Protein AF-A0A3P6SI09-F1 (afdb_monomer_lite)

Structure (mmCIF, N/CA/C/O backbone):
data_AF-A0A3P6SI09-F1
#
_entry.id   AF-A0A3P6SI09-F1
#
loop_
_atom_site.group_PDB
_atom_site.id
_atom_site.type_symbol
_atom_site.label_atom_id
_atom_site.label_alt_id
_atom_site.label_comp_id
_atom_site.label_asym_id
_atom_site.label_entity_id
_atom_site.label_seq_id
_atom_site.pdbx_PDB_ins_code
_atom_site.Cartn_x
_atom_site.Cartn_y
_atom_site.Cartn_z
_atom_site.occupancy
_atom_site.B_iso_or_equiv
_atom_site.auth_seq_id
_atom_site.auth_comp_id
_atom_site.auth_asym_id
_atom_site.auth_atom_id
_atom_site.pdbx_PDB_model_num
ATOM 1 N N . MET A 1 1 ? 68.351 14.371 -88.306 1.00 47.22 1 MET A N 1
ATOM 2 C CA . MET A 1 1 ? 67.498 13.177 -88.470 1.00 47.22 1 MET A CA 1
ATOM 3 C C . MET A 1 1 ? 66.199 13.473 -87.751 1.00 47.22 1 MET A C 1
ATOM 5 O O . MET A 1 1 ? 66.235 13.665 -86.544 1.00 47.22 1 MET A O 1
ATOM 9 N N . GLY A 1 2 ? 65.112 13.660 -88.500 1.00 59.75 2 GLY A N 1
ATOM 10 C CA . GLY A 1 2 ? 63.784 13.822 -87.912 1.00 59.75 2 GLY A CA 1
ATOM 11 C C . GLY A 1 2 ? 63.352 12.505 -87.280 1.00 59.75 2 GLY A C 1
ATOM 12 O O . GLY A 1 2 ? 63.661 11.442 -87.818 1.00 59.75 2 GLY A O 1
ATOM 13 N N . ILE A 1 3 ? 62.706 12.587 -86.122 1.00 64.12 3 ILE A N 1
ATOM 14 C CA . ILE A 1 3 ? 62.075 11.443 -85.458 1.00 64.12 3 ILE A CA 1
ATOM 15 C C . ILE A 1 3 ? 61.154 10.755 -86.477 1.00 64.12 3 ILE A C 1
ATOM 17 O O . ILE A 1 3 ? 60.465 11.438 -87.235 1.00 64.12 3 ILE A O 1
ATOM 21 N N . SER A 1 4 ? 61.178 9.421 -86.540 1.00 77.88 4 SER A N 1
ATOM 22 C CA . SER A 1 4 ? 60.328 8.689 -87.479 1.00 77.88 4 SER A CA 1
ATOM 23 C C . SER A 1 4 ? 58.862 8.774 -87.033 1.00 77.88 4 SER A C 1
ATOM 25 O O . SER A 1 4 ? 58.573 8.662 -85.841 1.00 77.88 4 SER A O 1
ATOM 27 N N . ASP A 1 5 ? 57.919 8.930 -87.967 1.00 75.38 5 ASP A N 1
ATOM 28 C CA . ASP A 1 5 ? 56.470 8.974 -87.670 1.00 75.38 5 ASP A CA 1
ATOM 29 C C . ASP A 1 5 ? 55.988 7.773 -86.832 1.00 75.38 5 ASP A C 1
ATOM 31 O O . ASP A 1 5 ? 55.031 7.865 -86.061 1.00 75.38 5 ASP A O 1
ATOM 35 N N . ASN A 1 6 ? 56.677 6.635 -86.940 1.00 79.69 6 ASN A N 1
ATOM 36 C CA . ASN A 1 6 ? 56.371 5.422 -86.188 1.00 79.69 6 ASN A CA 1
ATOM 37 C C . ASN A 1 6 ? 56.699 5.566 -84.687 1.00 79.69 6 ASN A C 1
ATOM 39 O O . ASN A 1 6 ? 55.967 5.059 -83.835 1.00 79.69 6 ASN A O 1
ATOM 43 N N . ASP A 1 7 ? 57.759 6.303 -84.346 1.00 79.25 7 ASP A N 1
ATOM 44 C CA . ASP A 1 7 ? 58.135 6.580 -82.956 1.00 79.25 7 ASP A CA 1
ATOM 45 C C . ASP A 1 7 ? 57.185 7.601 -82.315 1.00 79.25 7 ASP A C 1
ATOM 47 O O . ASP A 1 7 ? 56.787 7.429 -81.160 1.00 79.25 7 ASP A O 1
ATOM 51 N N . VAL A 1 8 ? 56.717 8.588 -83.092 1.00 82.12 8 VAL A N 1
ATOM 52 C CA . VAL A 1 8 ? 55.676 9.540 -82.662 1.00 82.12 8 VAL A CA 1
ATOM 53 C C . VAL A 1 8 ? 54.363 8.806 -82.352 1.00 82.12 8 VAL A C 1
ATOM 55 O O . VAL A 1 8 ? 53.762 9.018 -81.299 1.00 82.12 8 VAL A O 1
ATOM 58 N N . GLN A 1 9 ? 53.940 7.863 -83.202 1.00 83.50 9 GLN A N 1
ATOM 59 C CA . GLN A 1 9 ? 52.743 7.048 -82.947 1.00 83.50 9 GLN A CA 1
ATOM 60 C C . GLN A 1 9 ? 52.877 6.116 -81.732 1.00 83.50 9 GLN A C 1
ATOM 62 O O . GLN A 1 9 ? 51.882 5.807 -81.070 1.00 83.50 9 GLN A O 1
ATOM 67 N N . LYS A 1 10 ? 54.080 5.614 -81.430 1.00 86.31 10 LYS A N 1
ATOM 68 C CA . LYS A 1 10 ? 54.320 4.825 -80.209 1.00 86.31 10 LYS A CA 1
ATOM 69 C C . LYS A 1 10 ? 54.223 5.690 -78.954 1.00 86.31 10 LYS A C 1
ATOM 71 O O . LYS A 1 10 ? 53.579 5.265 -77.999 1.00 86.31 10 LYS A O 1
ATOM 76 N N . GLN A 1 11 ? 54.786 6.899 -78.972 1.00 85.06 11 GLN A N 1
ATOM 77 C CA . GLN A 1 11 ? 54.667 7.842 -77.855 1.00 85.06 11 GLN A CA 1
ATOM 78 C C . GLN A 1 11 ? 53.217 8.276 -77.617 1.00 85.06 11 GLN A C 1
ATOM 80 O O . GLN A 1 11 ? 52.771 8.260 -76.474 1.00 85.06 11 GLN A O 1
ATOM 85 N N . LEU A 1 12 ? 52.450 8.567 -78.674 1.00 86.25 12 LEU A N 1
ATOM 86 C CA . LEU A 1 12 ? 51.027 8.906 -78.546 1.00 86.25 12 LEU A CA 1
ATOM 87 C C . LEU A 1 12 ? 50.209 7.769 -77.921 1.00 86.25 12 LEU A C 1
ATOM 89 O O . LEU A 1 12 ? 49.414 8.017 -77.021 1.00 86.25 12 LEU A O 1
ATOM 93 N N . ARG A 1 13 ? 50.441 6.515 -78.331 1.00 89.19 13 ARG A N 1
ATOM 94 C CA . ARG A 1 13 ? 49.777 5.349 -77.719 1.00 89.19 13 ARG A CA 1
ATOM 95 C C . ARG A 1 13 ? 50.156 5.160 -76.255 1.00 89.19 13 ARG A C 1
ATOM 97 O O . ARG A 1 13 ? 49.289 4.852 -75.448 1.00 89.19 13 ARG A O 1
ATOM 104 N N . HIS A 1 14 ? 51.424 5.373 -75.911 1.00 91.44 14 HIS A N 1
ATOM 105 C CA . HIS A 1 14 ? 51.874 5.330 -74.521 1.00 91.44 14 HIS A CA 1
ATOM 106 C C . HIS A 1 14 ? 51.212 6.432 -73.679 1.00 91.44 14 HIS A C 1
ATOM 108 O O . HIS A 1 14 ? 50.765 6.170 -72.568 1.00 91.44 14 HIS A O 1
ATOM 114 N N . MET A 1 15 ? 51.098 7.651 -74.216 1.00 92.00 15 MET A N 1
ATOM 115 C CA . MET A 1 15 ? 50.397 8.748 -73.542 1.00 92.00 15 MET A CA 1
ATOM 116 C C . MET A 1 15 ? 48.901 8.461 -73.376 1.00 92.00 15 MET A C 1
ATOM 118 O O . MET A 1 15 ? 48.357 8.726 -72.313 1.00 92.00 15 MET A O 1
ATOM 122 N N . MET A 1 16 ? 48.240 7.880 -74.381 1.00 91.69 16 MET A N 1
ATOM 123 C CA . MET A 1 16 ? 46.834 7.476 -74.267 1.00 91.69 16 MET A CA 1
ATOM 124 C C . MET A 1 16 ? 46.623 6.402 -73.195 1.00 91.69 16 MET A C 1
ATOM 126 O O . MET A 1 16 ? 45.712 6.537 -72.387 1.00 91.69 16 MET A O 1
ATOM 130 N N . ALA A 1 17 ? 47.482 5.379 -73.153 1.00 93.56 17 ALA A N 1
ATOM 131 C CA . ALA A 1 17 ? 47.412 4.327 -72.140 1.00 93.56 17 ALA A CA 1
ATOM 132 C C . ALA A 1 17 ? 47.645 4.873 -70.721 1.00 93.56 17 ALA A C 1
ATOM 134 O O . ALA A 1 17 ? 46.981 4.444 -69.785 1.00 93.56 17 ALA A O 1
ATOM 135 N N . PHE A 1 18 ? 48.543 5.852 -70.568 1.00 95.31 18 PHE A N 1
ATOM 136 C CA . PHE A 1 18 ? 48.755 6.534 -69.291 1.00 95.31 18 PHE A CA 1
ATOM 137 C C . PHE A 1 18 ? 47.510 7.308 -68.840 1.00 95.31 18 PHE A C 1
ATOM 139 O O . PHE A 1 18 ? 47.106 7.182 -67.692 1.00 95.31 18 PHE A O 1
ATOM 146 N N . ILE A 1 19 ? 46.867 8.054 -69.747 1.00 95.31 19 ILE A N 1
ATOM 147 C CA . ILE A 1 19 ? 45.632 8.796 -69.440 1.00 95.31 19 ILE A CA 1
ATOM 148 C C . ILE A 1 19 ? 44.498 7.837 -69.051 1.00 95.31 19 ILE A C 1
ATOM 150 O O . ILE A 1 19 ? 43.745 8.116 -68.122 1.00 95.31 19 ILE A O 1
ATOM 154 N N . GLU A 1 20 ? 44.370 6.708 -69.747 1.00 95.44 20 GLU A N 1
ATOM 155 C CA . GLU A 1 20 ? 43.363 5.690 -69.438 1.00 95.44 20 GLU A CA 1
ATOM 156 C C . GLU A 1 20 ? 43.624 5.022 -68.081 1.00 95.44 20 GLU A C 1
ATOM 158 O O . GLU A 1 20 ? 42.697 4.849 -67.292 1.00 95.44 20 GLU A O 1
ATOM 163 N N . GLN A 1 21 ? 44.885 4.706 -67.771 1.00 95.50 21 GLN A N 1
ATOM 164 C CA . GLN A 1 21 ? 45.265 4.170 -66.466 1.00 95.50 21 GLN A CA 1
ATOM 165 C C . GLN A 1 21 ? 45.001 5.180 -65.342 1.00 95.50 21 GLN A C 1
ATOM 167 O O . GLN A 1 21 ? 44.387 4.818 -64.345 1.00 95.50 21 GLN A O 1
ATOM 172 N N . GLU A 1 22 ? 45.398 6.441 -65.516 1.00 96.44 22 GLU A N 1
ATOM 173 C CA . GLU A 1 22 ? 45.172 7.502 -64.528 1.00 96.44 22 GLU A CA 1
ATOM 174 C C . GLU A 1 22 ? 43.669 7.731 -64.285 1.00 96.44 22 GLU A C 1
ATOM 176 O O . GLU A 1 22 ? 43.237 7.896 -63.143 1.00 96.44 22 GLU A O 1
ATOM 181 N N . ALA A 1 23 ? 42.845 7.675 -65.337 1.00 97.25 23 ALA A N 1
ATOM 182 C CA . ALA A 1 23 ? 41.392 7.762 -65.213 1.00 97.25 23 ALA A CA 1
ATOM 183 C C . ALA A 1 23 ? 40.792 6.565 -64.455 1.00 97.25 23 ALA A C 1
ATOM 185 O O . ALA A 1 23 ? 39.920 6.764 -63.607 1.00 97.25 23 ALA A O 1
ATOM 186 N N . ASN A 1 24 ? 41.265 5.345 -64.727 1.00 95.81 24 ASN A N 1
ATOM 187 C CA . ASN A 1 24 ? 40.806 4.137 -64.038 1.00 95.81 24 ASN A CA 1
ATOM 188 C C . ASN A 1 24 ? 41.221 4.129 -62.563 1.00 95.81 24 ASN A C 1
ATOM 190 O O . ASN A 1 24 ? 40.382 3.880 -61.704 1.00 95.81 24 ASN A O 1
ATOM 194 N N . GLU A 1 25 ? 42.470 4.484 -62.251 1.00 96.62 25 GLU A N 1
ATOM 195 C CA . GLU A 1 25 ? 42.941 4.614 -60.866 1.00 96.62 25 GLU A CA 1
ATOM 196 C C . GLU A 1 25 ? 42.129 5.674 -60.110 1.00 96.62 25 GLU A C 1
ATOM 198 O O . GLU A 1 25 ? 41.760 5.477 -58.950 1.00 96.62 25 GLU A O 1
ATOM 203 N N . LYS A 1 26 ? 41.776 6.784 -60.775 1.00 97.44 26 LYS A N 1
ATOM 204 C CA . LYS A 1 26 ? 40.930 7.814 -60.166 1.00 97.44 26 LYS A CA 1
ATOM 205 C C . LYS A 1 26 ? 39.499 7.339 -59.928 1.00 97.44 26 LYS A C 1
ATOM 207 O O . LYS A 1 26 ? 38.915 7.708 -58.910 1.00 97.44 26 LYS A O 1
ATOM 212 N N . ALA A 1 27 ? 38.938 6.549 -60.841 1.00 97.38 27 ALA A N 1
ATOM 213 C CA . ALA A 1 27 ? 37.620 5.949 -60.667 1.00 97.38 27 ALA A CA 1
ATOM 214 C C . ALA A 1 27 ? 37.612 4.963 -59.488 1.00 97.38 27 ALA A C 1
ATOM 216 O O . ALA A 1 27 ? 36.763 5.087 -58.608 1.00 97.38 27 ALA A O 1
ATOM 217 N N . GLU A 1 28 ? 38.607 4.075 -59.403 1.00 96.38 28 GLU A N 1
ATOM 218 C CA . GLU A 1 28 ? 38.745 3.131 -58.287 1.00 96.38 28 GLU A CA 1
ATOM 219 C C . GLU A 1 28 ? 38.933 3.846 -56.939 1.00 96.38 28 GLU A C 1
ATOM 221 O O . GLU A 1 28 ? 38.338 3.448 -55.938 1.00 96.38 28 GLU A O 1
ATOM 226 N N . GLU A 1 29 ? 39.702 4.941 -56.895 1.00 97.00 29 GLU A N 1
ATOM 227 C CA . GLU A 1 29 ? 39.851 5.756 -55.682 1.00 97.00 29 GLU A CA 1
ATOM 228 C C . GLU A 1 29 ? 38.511 6.369 -55.236 1.00 97.00 29 GLU A C 1
ATOM 230 O O . GLU A 1 29 ? 38.224 6.434 -54.037 1.00 97.00 29 GLU A O 1
ATOM 235 N N . ILE A 1 30 ? 37.691 6.836 -56.184 1.00 97.25 30 ILE A N 1
ATOM 236 C CA . ILE A 1 30 ? 36.367 7.400 -55.892 1.00 97.25 30 ILE A CA 1
ATOM 237 C C . ILE A 1 30 ? 35.434 6.313 -55.359 1.00 97.25 30 ILE A C 1
ATOM 239 O O . ILE A 1 30 ? 34.773 6.543 -54.346 1.00 97.25 30 ILE A O 1
ATOM 243 N N . ASP A 1 31 ? 35.410 5.140 -55.988 1.00 97.31 31 ASP A N 1
ATOM 244 C CA . ASP A 1 31 ? 34.553 4.029 -55.571 1.00 97.31 31 ASP A CA 1
ATOM 245 C C . ASP A 1 31 ? 34.937 3.513 -54.177 1.00 97.31 31 ASP A C 1
ATOM 247 O O . ASP A 1 31 ? 34.069 3.347 -53.316 1.00 97.31 31 ASP A O 1
ATOM 251 N N . ALA A 1 32 ? 36.238 3.361 -53.905 1.00 97.44 32 ALA A N 1
ATOM 252 C CA . ALA A 1 32 ? 36.731 2.961 -52.589 1.00 97.44 32 ALA A CA 1
ATOM 253 C C . ALA A 1 32 ? 36.337 3.969 -51.495 1.00 97.44 32 ALA A C 1
ATOM 255 O O . ALA A 1 32 ? 35.886 3.577 -50.416 1.00 97.44 32 ALA A O 1
ATOM 256 N N . LYS A 1 33 ? 36.444 5.276 -51.778 1.00 97.50 33 LYS A N 1
ATOM 257 C CA . LYS A 1 33 ? 36.010 6.328 -50.842 1.00 97.50 33 LYS A CA 1
ATOM 258 C C . LYS A 1 33 ? 34.499 6.339 -50.643 1.00 97.50 33 LYS A C 1
ATOM 260 O O . LYS A 1 33 ? 34.042 6.491 -49.513 1.00 97.50 33 LYS A O 1
ATOM 265 N N . ALA A 1 34 ? 33.724 6.162 -51.709 1.00 97.62 34 ALA A N 1
ATOM 266 C CA . ALA A 1 34 ? 32.269 6.113 -51.623 1.00 97.62 34 ALA A CA 1
ATOM 267 C C . ALA A 1 34 ? 31.798 4.934 -50.755 1.00 97.62 34 ALA A C 1
ATOM 269 O O . ALA A 1 34 ? 30.874 5.085 -49.953 1.00 97.62 34 ALA A O 1
ATOM 270 N N . GLU A 1 35 ? 32.450 3.774 -50.865 1.00 96.75 35 GLU A N 1
ATOM 271 C CA . GLU A 1 35 ? 32.147 2.609 -50.033 1.00 96.75 35 GLU A CA 1
ATOM 272 C C . GLU A 1 35 ? 32.544 2.822 -48.562 1.00 96.75 35 GLU A C 1
ATOM 274 O O . GLU A 1 35 ? 31.786 2.460 -47.653 1.00 96.75 35 GLU A O 1
ATOM 279 N N . GLU A 1 36 ? 33.694 3.449 -48.302 1.00 96.81 36 GLU A N 1
ATOM 280 C CA . GLU A 1 36 ? 34.113 3.811 -46.945 1.00 96.81 36 GLU A CA 1
ATOM 281 C C . GLU A 1 36 ? 33.111 4.779 -46.292 1.00 96.81 36 GLU A C 1
ATOM 283 O O . GLU A 1 36 ? 32.599 4.504 -45.200 1.00 96.81 36 GLU A O 1
ATOM 288 N N . GLU A 1 37 ? 32.752 5.864 -46.984 1.00 96.88 37 GLU A N 1
ATOM 289 C CA . GLU A 1 37 ? 31.780 6.847 -46.497 1.00 96.88 37 GLU A CA 1
ATOM 290 C C . GLU A 1 37 ? 30.395 6.226 -46.273 1.00 96.88 37 GLU A C 1
ATOM 292 O O . GLU A 1 37 ? 29.762 6.471 -45.240 1.00 96.88 37 GLU A O 1
ATOM 297 N N . PHE A 1 38 ? 29.937 5.362 -47.186 1.00 97.69 38 PHE A N 1
ATOM 298 C CA . PHE A 1 38 ? 28.674 4.642 -47.033 1.00 97.69 38 PHE A CA 1
ATOM 299 C C . PHE A 1 38 ? 28.657 3.793 -45.758 1.00 97.69 38 PHE A C 1
ATOM 301 O O . PHE A 1 38 ? 27.683 3.818 -44.997 1.00 97.69 38 PHE A O 1
ATOM 308 N N . ASN A 1 39 ? 29.732 3.046 -45.500 1.00 97.12 39 ASN A N 1
ATOM 309 C CA . ASN A 1 39 ? 29.825 2.185 -44.328 1.00 97.12 39 ASN A CA 1
ATOM 310 C C . ASN A 1 39 ? 29.884 2.990 -43.024 1.00 97.12 39 ASN A C 1
ATOM 312 O O . ASN A 1 39 ? 29.218 2.619 -42.048 1.00 97.12 39 ASN A O 1
ATOM 316 N N . ILE A 1 40 ? 30.608 4.113 -43.013 1.00 97.38 40 ILE A N 1
ATOM 317 C CA . ILE A 1 40 ? 30.664 5.029 -41.868 1.00 97.38 40 ILE A CA 1
ATOM 318 C C . ILE A 1 40 ? 29.274 5.604 -41.577 1.00 97.38 40 ILE A C 1
ATOM 320 O O . ILE A 1 40 ? 28.796 5.520 -40.442 1.00 97.38 40 ILE A O 1
ATOM 324 N N . GLU A 1 41 ? 28.588 6.134 -42.590 1.00 97.31 41 GLU A N 1
ATOM 325 C CA . GLU A 1 41 ? 27.299 6.800 -42.404 1.00 97.31 41 GLU A CA 1
ATOM 326 C C . GLU A 1 41 ? 26.191 5.808 -42.028 1.00 97.31 41 GLU A C 1
ATOM 328 O O . GLU A 1 41 ? 25.405 6.051 -41.105 1.00 97.31 41 GLU A O 1
ATOM 333 N N . LYS A 1 42 ? 26.179 4.624 -42.652 1.00 98.06 42 LYS A N 1
ATOM 334 C CA . LYS A 1 42 ? 25.304 3.515 -42.253 1.00 98.06 42 LYS A CA 1
ATOM 335 C C . LYS A 1 42 ? 25.547 3.121 -40.797 1.00 98.06 42 LYS A C 1
ATOM 337 O O . LYS A 1 42 ? 24.588 2.973 -40.036 1.00 98.06 42 LYS A O 1
ATOM 342 N N . GLY A 1 43 ? 26.810 2.969 -40.394 1.00 97.62 43 GLY A N 1
ATOM 343 C CA . GLY A 1 43 ? 27.186 2.671 -39.014 1.00 97.62 43 GLY A CA 1
ATOM 344 C C . GLY A 1 43 ? 26.674 3.737 -38.045 1.00 97.62 43 GLY A C 1
ATOM 345 O O . GLY A 1 43 ? 26.025 3.408 -37.048 1.00 97.62 43 GLY A O 1
ATOM 346 N N . ARG A 1 44 ? 26.879 5.016 -38.377 1.00 97.69 44 ARG A N 1
ATOM 347 C CA . ARG A 1 44 ? 26.419 6.169 -37.593 1.00 97.69 44 ARG A CA 1
ATOM 348 C C . ARG A 1 44 ? 24.902 6.156 -37.398 1.00 97.69 44 ARG A C 1
ATOM 350 O O . ARG A 1 44 ? 24.431 6.275 -36.265 1.00 97.69 44 ARG A O 1
ATOM 357 N N . LEU A 1 45 ? 24.137 5.962 -38.474 1.00 97.75 45 LEU A N 1
ATOM 358 C CA . LEU A 1 45 ? 22.673 5.912 -38.426 1.00 97.75 45 LEU A CA 1
ATOM 359 C C . LEU A 1 45 ? 22.169 4.739 -37.579 1.00 97.75 45 LEU A C 1
ATOM 361 O O . LEU A 1 45 ? 21.285 4.923 -36.739 1.00 97.75 45 LEU A O 1
ATOM 365 N N . VAL A 1 46 ? 22.748 3.547 -37.749 1.00 98.19 46 VAL A N 1
ATOM 366 C CA . VAL A 1 46 ? 22.367 2.358 -36.973 1.00 98.19 46 VAL A CA 1
ATOM 367 C C . VAL A 1 46 ? 22.649 2.559 -35.485 1.00 98.19 46 VAL A C 1
ATOM 369 O O . VAL A 1 46 ? 21.774 2.279 -34.664 1.00 98.19 46 VAL A O 1
ATOM 372 N N . GLN A 1 47 ? 23.823 3.081 -35.118 1.00 97.06 47 GLN A N 1
ATOM 373 C CA . GLN A 1 47 ? 24.159 3.341 -33.714 1.00 97.06 47 GLN A CA 1
ATOM 374 C C . GLN A 1 47 ? 23.237 4.394 -33.094 1.00 97.06 47 GLN A C 1
ATOM 376 O O . GLN A 1 47 ? 22.719 4.188 -31.996 1.00 97.06 47 GLN A O 1
ATOM 381 N N . GLN A 1 48 ? 22.944 5.475 -33.824 1.00 97.50 48 GLN A N 1
ATOM 382 C CA . GLN A 1 48 ? 22.033 6.517 -33.355 1.00 97.50 48 GLN A CA 1
ATOM 383 C C . GLN A 1 48 ? 20.619 5.971 -33.093 1.00 97.50 48 GLN A C 1
ATOM 385 O O . GLN A 1 48 ? 20.002 6.299 -32.078 1.00 97.50 48 GLN A O 1
ATOM 390 N N . GLN A 1 49 ? 20.087 5.126 -33.982 1.00 97.50 49 GLN A N 1
ATOM 391 C CA . GLN A 1 49 ? 18.770 4.512 -33.774 1.00 97.50 49 GLN A CA 1
ATOM 392 C C . GLN A 1 49 ? 18.794 3.473 -32.652 1.00 97.50 49 GLN A C 1
ATOM 394 O O . GLN A 1 49 ? 17.874 3.427 -31.836 1.00 97.50 49 GLN A O 1
ATOM 399 N N . ARG A 1 50 ? 19.866 2.681 -32.548 1.00 97.81 50 ARG A N 1
ATOM 400 C CA . ARG A 1 50 ? 20.048 1.716 -31.459 1.00 97.81 50 ARG A CA 1
ATOM 401 C C . ARG A 1 50 ? 20.042 2.400 -30.091 1.00 97.81 50 ARG A C 1
ATOM 403 O O . ARG A 1 50 ? 19.396 1.892 -29.178 1.00 97.81 50 ARG A O 1
ATOM 410 N N . GLN A 1 51 ? 20.698 3.552 -29.961 1.00 97.81 51 GLN A N 1
ATOM 411 C CA . GLN A 1 51 ? 20.692 4.331 -28.724 1.00 97.81 51 GLN A CA 1
ATOM 412 C C . GLN A 1 51 ? 19.278 4.804 -28.356 1.00 97.81 51 GLN A C 1
ATOM 414 O O . GLN A 1 51 ? 18.834 4.580 -27.233 1.00 97.81 51 GLN A O 1
ATOM 419 N N . LYS A 1 52 ? 18.519 5.344 -29.319 1.00 97.81 52 LYS A N 1
ATOM 420 C CA . LYS A 1 52 ? 17.113 5.735 -29.100 1.00 97.81 52 LYS A CA 1
ATOM 421 C C . LYS A 1 52 ? 16.239 4.563 -28.650 1.00 97.81 52 LYS A C 1
ATOM 423 O O . LYS A 1 52 ? 15.397 4.722 -27.768 1.00 97.81 52 LYS A O 1
ATOM 428 N N . ILE A 1 53 ? 16.432 3.386 -29.250 1.00 98.12 53 ILE A N 1
ATOM 429 C CA . ILE A 1 53 ? 15.713 2.165 -28.867 1.00 98.12 53 ILE A CA 1
ATOM 430 C C . ILE A 1 53 ? 16.068 1.775 -27.429 1.00 98.12 53 ILE A C 1
ATOM 432 O O . ILE A 1 53 ? 15.170 1.488 -26.640 1.00 98.12 53 ILE A O 1
ATOM 436 N N . MET A 1 54 ? 17.352 1.803 -27.072 1.00 97.56 54 MET A N 1
ATOM 437 C CA . MET A 1 54 ? 17.813 1.473 -25.724 1.00 97.56 54 MET A CA 1
ATOM 438 C C . MET A 1 54 ? 17.192 2.404 -24.674 1.00 97.56 54 MET A C 1
ATOM 440 O O . MET A 1 54 ? 16.590 1.921 -23.719 1.00 97.56 54 MET A O 1
ATOM 444 N N . GLU A 1 55 ? 17.231 3.719 -24.897 1.00 97.75 55 GLU A N 1
ATOM 445 C CA . GLU A 1 55 ? 16.629 4.709 -23.993 1.00 97.75 55 GLU A CA 1
ATOM 446 C C . GLU A 1 55 ? 15.109 4.530 -23.845 1.00 97.75 55 GLU A C 1
ATOM 448 O O . GLU A 1 55 ? 14.546 4.703 -22.761 1.00 97.75 55 GLU A O 1
ATOM 453 N N . PHE A 1 56 ? 14.418 4.185 -24.935 1.00 97.94 56 PHE A N 1
ATOM 454 C CA . PHE A 1 56 ? 12.981 3.926 -24.909 1.00 97.94 56 PHE A CA 1
ATOM 455 C C . PHE A 1 56 ? 12.634 2.696 -24.062 1.00 97.94 56 PHE A C 1
ATOM 457 O O . PHE A 1 56 ? 11.699 2.745 -23.257 1.00 97.94 56 PHE A O 1
ATOM 464 N N . TYR A 1 57 ? 13.385 1.603 -24.223 1.00 98.19 57 TYR A N 1
ATOM 465 C CA . TYR A 1 57 ? 13.160 0.385 -23.449 1.00 98.19 57 TYR A CA 1
ATOM 466 C C . TYR A 1 57 ? 13.576 0.534 -21.987 1.00 98.19 57 TYR A C 1
ATOM 468 O O . TYR A 1 57 ? 12.847 0.052 -21.127 1.00 98.19 57 TYR A O 1
ATOM 476 N N . GLU A 1 58 ? 14.637 1.283 -21.688 1.00 97.75 58 GLU A N 1
ATOM 477 C CA . GLU A 1 58 ? 15.031 1.586 -20.308 1.00 97.75 58 GLU A CA 1
ATOM 478 C C . GLU A 1 58 ? 13.918 2.349 -19.564 1.00 97.75 58 GLU A C 1
ATOM 480 O O . GLU A 1 58 ? 13.570 2.027 -18.426 1.00 97.75 58 GLU A O 1
ATOM 485 N N . LYS A 1 59 ? 13.290 3.335 -20.221 1.00 97.56 59 LYS A N 1
ATOM 486 C CA . LYS A 1 59 ? 12.137 4.055 -19.652 1.00 97.56 59 LYS A CA 1
ATOM 487 C C . LYS A 1 59 ? 10.941 3.128 -19.425 1.00 97.56 59 LYS A C 1
ATOM 489 O O . LYS A 1 59 ? 10.314 3.196 -18.366 1.00 97.56 59 LYS A O 1
ATOM 494 N N . LYS A 1 60 ? 10.631 2.255 -20.390 1.00 98.00 60 LYS A N 1
ATOM 495 C CA . LYS A 1 60 ? 9.545 1.270 -20.256 1.00 98.00 60 LYS A CA 1
ATOM 496 C C . LYS A 1 60 ? 9.799 0.272 -19.132 1.00 98.00 60 LYS A C 1
ATOM 498 O O . LYS A 1 60 ? 8.874 -0.040 -18.389 1.00 98.00 60 LYS A O 1
ATOM 503 N N . GLU A 1 61 ? 11.027 -0.208 -18.989 1.00 97.62 61 GLU A N 1
ATOM 504 C CA . GLU A 1 61 ? 11.407 -1.141 -17.932 1.00 97.62 61 GLU A CA 1
ATOM 505 C C . GLU A 1 61 ? 11.206 -0.512 -16.550 1.00 97.62 61 GLU A C 1
ATOM 507 O O . GLU A 1 61 ? 10.485 -1.075 -15.724 1.00 97.62 61 GLU A O 1
ATOM 512 N N . LYS A 1 62 ? 11.715 0.712 -16.343 1.00 97.62 62 LYS A N 1
ATOM 513 C CA . LYS A 1 62 ? 11.509 1.467 -15.095 1.00 97.62 62 LYS A CA 1
ATOM 514 C C . LYS A 1 62 ? 10.025 1.690 -14.791 1.00 97.62 62 LYS A C 1
ATOM 516 O O . LYS A 1 62 ? 9.605 1.565 -13.642 1.00 97.62 62 LYS A O 1
ATOM 521 N N . GLN A 1 63 ? 9.214 1.988 -15.809 1.00 97.12 63 GLN A N 1
ATOM 522 C CA . GLN A 1 63 ? 7.769 2.160 -15.646 1.00 97.12 63 GLN A CA 1
ATOM 523 C C . GLN A 1 63 ? 7.084 0.863 -15.193 1.00 97.12 63 GLN A C 1
ATOM 525 O O . GLN A 1 63 ? 6.275 0.887 -14.264 1.00 97.12 63 GLN A O 1
ATOM 530 N N . VAL A 1 64 ? 7.415 -0.269 -15.819 1.00 98.00 64 VAL A N 1
ATOM 531 C CA . VAL A 1 64 ? 6.856 -1.580 -15.456 1.00 98.00 64 VAL A CA 1
ATOM 532 C C . VAL A 1 64 ? 7.293 -1.988 -14.051 1.00 98.00 64 VAL A C 1
ATOM 534 O O . VAL A 1 64 ? 6.477 -2.491 -13.279 1.00 98.00 64 VAL A O 1
ATOM 537 N N . GLU A 1 65 ? 8.550 -1.749 -13.683 1.00 97.50 65 GLU A N 1
ATOM 538 C CA . GLU A 1 65 ? 9.055 -2.046 -12.343 1.00 97.50 65 GLU A CA 1
ATOM 539 C C . GLU A 1 65 ? 8.316 -1.231 -11.271 1.00 97.50 65 GLU A C 1
ATOM 541 O O . GLU A 1 65 ? 7.860 -1.786 -10.267 1.00 97.50 65 GLU A O 1
ATOM 546 N N . LEU A 1 66 ? 8.128 0.072 -11.505 1.00 97.69 66 LEU A N 1
ATOM 547 C CA . LEU A 1 66 ? 7.354 0.936 -10.616 1.00 97.69 66 LEU A CA 1
ATOM 548 C C . LEU A 1 66 ? 5.904 0.451 -10.488 1.00 97.69 66 LEU A C 1
ATOM 550 O O . LEU A 1 66 ? 5.387 0.341 -9.376 1.00 97.69 66 LEU A O 1
ATOM 554 N N . GLN A 1 67 ? 5.259 0.112 -11.606 1.00 97.00 67 GLN A N 1
ATOM 555 C CA . GLN A 1 67 ? 3.888 -0.392 -11.603 1.00 97.00 67 GLN A CA 1
ATOM 556 C C . GLN A 1 67 ? 3.766 -1.705 -10.819 1.00 97.00 67 GLN A C 1
ATOM 558 O O . GLN A 1 67 ? 2.830 -1.856 -10.034 1.00 97.00 67 GLN A O 1
ATOM 563 N N . ARG A 1 68 ? 4.730 -2.625 -10.956 1.00 97.62 68 ARG A N 1
ATOM 564 C CA . ARG A 1 68 ? 4.782 -3.864 -10.161 1.00 97.62 68 ARG A CA 1
ATOM 565 C C . ARG A 1 68 ? 4.918 -3.575 -8.668 1.00 97.62 68 ARG A C 1
ATOM 567 O O . ARG A 1 68 ? 4.213 -4.189 -7.871 1.00 97.62 68 ARG A O 1
ATOM 574 N N . LYS A 1 69 ? 5.771 -2.620 -8.278 1.00 97.50 69 LYS A N 1
ATOM 575 C CA . LYS A 1 69 ? 5.921 -2.204 -6.870 1.00 97.50 69 LYS A CA 1
ATOM 576 C C . LYS A 1 69 ? 4.621 -1.626 -6.311 1.00 97.50 69 LYS A C 1
ATOM 578 O O . LYS A 1 69 ? 4.218 -2.003 -5.212 1.00 97.50 69 LYS A O 1
ATOM 583 N N . ILE A 1 70 ? 3.934 -0.776 -7.077 1.00 97.12 70 ILE A N 1
ATOM 584 C CA . ILE A 1 70 ? 2.634 -0.216 -6.679 1.00 97.12 70 ILE A CA 1
ATOM 585 C C . ILE A 1 70 ? 1.593 -1.330 -6.521 1.00 97.12 70 ILE A C 1
ATOM 587 O O . ILE A 1 70 ? 0.923 -1.392 -5.496 1.00 97.12 70 ILE A O 1
ATOM 591 N N . GLN A 1 71 ? 1.484 -2.240 -7.491 1.00 97.62 71 GLN A N 1
ATOM 592 C CA . GLN A 1 71 ? 0.540 -3.361 -7.428 1.00 97.62 71 GLN A CA 1
ATOM 593 C C . GLN A 1 71 ? 0.811 -4.278 -6.233 1.00 97.62 71 GLN A C 1
ATOM 595 O O . GLN A 1 71 ? -0.121 -4.639 -5.514 1.00 97.62 71 GLN A O 1
ATOM 600 N N . SER A 1 72 ? 2.078 -4.613 -5.982 1.00 97.44 72 SER A N 1
ATOM 601 C CA . SER A 1 72 ? 2.469 -5.424 -4.829 1.00 97.44 72 SER A CA 1
ATOM 602 C C . SER A 1 72 ? 2.125 -4.731 -3.510 1.00 97.44 72 SER A C 1
ATOM 604 O O . SER A 1 72 ? 1.596 -5.375 -2.607 1.00 97.44 72 SER A O 1
ATOM 606 N N . SER A 1 73 ? 2.394 -3.426 -3.400 1.00 97.00 73 SER A N 1
ATOM 607 C CA . SER A 1 73 ? 2.070 -2.632 -2.208 1.00 97.00 73 SER A CA 1
ATOM 608 C C . SER A 1 73 ? 0.559 -2.547 -1.979 1.00 97.00 73 SER A C 1
ATOM 610 O O . SER A 1 73 ? 0.081 -2.800 -0.874 1.00 97.00 73 SER A O 1
ATOM 612 N N . ASN A 1 74 ? -0.209 -2.274 -3.038 1.00 97.94 74 ASN A N 1
ATOM 613 C CA . ASN A 1 74 ? -1.666 -2.199 -2.976 1.00 97.94 74 ASN A CA 1
ATOM 614 C C . ASN A 1 74 ? -2.284 -3.535 -2.558 1.00 97.94 74 ASN A C 1
ATOM 616 O O . ASN A 1 74 ? -3.128 -3.545 -1.668 1.00 97.94 74 ASN A O 1
ATOM 620 N N . SER A 1 75 ? -1.819 -4.649 -3.131 1.00 96.56 75 SER A N 1
ATOM 621 C CA . SER A 1 75 ? -2.315 -5.992 -2.793 1.00 96.56 75 SER A CA 1
ATOM 622 C C . SER A 1 75 ? -2.038 -6.341 -1.326 1.00 96.56 75 SER A C 1
ATOM 624 O O . SER A 1 75 ? -2.893 -6.890 -0.633 1.00 96.56 75 SER A O 1
ATOM 626 N N . LEU A 1 76 ? -0.855 -5.977 -0.813 1.00 97.19 76 LEU A N 1
ATOM 627 C CA . LEU A 1 76 ? -0.512 -6.175 0.597 1.00 97.19 76 LEU A CA 1
ATOM 628 C C . LEU A 1 76 ? -1.383 -5.309 1.517 1.00 97.19 76 LEU A C 1
ATOM 630 O O . LEU A 1 76 ? -1.857 -5.779 2.553 1.00 97.19 76 LEU A O 1
ATOM 634 N N . ASN A 1 77 ? -1.598 -4.045 1.146 1.00 97.62 77 ASN A N 1
ATOM 635 C CA . ASN A 1 77 ? -2.435 -3.132 1.914 1.00 97.62 77 ASN A CA 1
ATOM 636 C C . ASN A 1 77 ? -3.902 -3.583 1.934 1.00 97.62 77 ASN A C 1
ATOM 638 O O . ASN A 1 77 ? -4.538 -3.540 2.983 1.00 97.62 77 ASN A O 1
ATOM 642 N N . GLU A 1 78 ? -4.420 -4.069 0.808 1.00 97.69 78 GLU A N 1
ATOM 643 C CA . GLU A 1 78 ? -5.756 -4.658 0.718 1.00 97.69 78 GLU A CA 1
ATOM 644 C C . GLU A 1 78 ? -5.894 -5.861 1.659 1.00 97.69 78 GLU A C 1
ATOM 646 O O . GLU A 1 78 ? -6.804 -5.887 2.489 1.00 97.69 78 GLU A O 1
ATOM 651 N N . GLY A 1 79 ? -4.936 -6.796 1.630 1.00 97.62 79 GLY A N 1
ATOM 652 C CA . GLY A 1 79 ? -4.912 -7.927 2.561 1.00 97.62 79 GLY A CA 1
ATOM 653 C C . GLY A 1 79 ? -4.876 -7.486 4.029 1.00 97.62 79 GLY A C 1
ATOM 654 O O . GLY A 1 79 ? -5.612 -8.010 4.866 1.00 97.62 79 GLY A O 1
ATOM 655 N N . ARG A 1 80 ? -4.081 -6.458 4.355 1.00 97.94 80 ARG A N 1
ATOM 656 C CA . ARG A 1 80 ? -4.034 -5.879 5.708 1.00 97.94 80 ARG A CA 1
ATOM 657 C C . ARG A 1 80 ? -5.382 -5.288 6.126 1.00 97.94 80 ARG A C 1
ATOM 659 O O . ARG A 1 80 ? -5.812 -5.520 7.257 1.00 97.94 80 ARG A O 1
ATOM 666 N N . LEU A 1 81 ? -6.039 -4.531 5.248 1.00 98.00 81 LEU A N 1
ATOM 667 C CA . LEU A 1 81 ? -7.351 -3.938 5.519 1.00 98.00 81 LEU A CA 1
ATOM 668 C C . LEU A 1 81 ? -8.421 -5.013 5.725 1.00 98.00 81 LEU A C 1
ATOM 670 O O . LEU A 1 81 ? -9.230 -4.883 6.642 1.00 98.00 81 LEU A O 1
ATOM 674 N N . MET A 1 82 ? -8.390 -6.097 4.946 1.00 98.00 82 MET A N 1
ATOM 675 C CA . MET A 1 82 ? -9.291 -7.236 5.141 1.00 98.00 82 MET A CA 1
ATOM 676 C C . MET A 1 82 ? -9.116 -7.871 6.525 1.00 98.00 82 MET A C 1
ATOM 678 O O . MET A 1 82 ? -10.104 -8.091 7.224 1.00 98.00 82 MET A O 1
ATOM 682 N N . CYS A 1 83 ? -7.874 -8.097 6.967 1.00 98.00 83 CYS A N 1
ATOM 683 C CA . CYS A 1 83 ? -7.600 -8.623 8.307 1.00 98.00 83 CYS A CA 1
ATOM 684 C C . CYS A 1 83 ? -8.088 -7.683 9.419 1.00 98.00 83 CYS A C 1
ATOM 686 O O . CYS A 1 83 ? -8.670 -8.139 10.403 1.00 98.00 83 CYS A O 1
ATOM 688 N N . LEU A 1 84 ? -7.863 -6.371 9.274 1.00 98.00 84 LEU A N 1
ATOM 689 C CA . LEU A 1 84 ? -8.330 -5.379 10.248 1.00 98.00 84 LEU A CA 1
ATOM 690 C C . LEU A 1 84 ? -9.856 -5.345 10.327 1.00 98.00 84 LEU A C 1
ATOM 692 O O . LEU A 1 84 ? -10.401 -5.363 11.428 1.00 98.00 84 LEU A O 1
ATOM 696 N N . LYS A 1 85 ? -10.533 -5.373 9.177 1.00 97.81 85 LYS A N 1
ATOM 697 C CA . LYS A 1 85 ? -11.992 -5.420 9.106 1.00 97.81 85 LYS A CA 1
ATOM 698 C C . LYS A 1 85 ? -12.545 -6.679 9.773 1.00 97.81 85 LYS A C 1
ATOM 700 O O . LYS A 1 85 ? -13.400 -6.572 10.640 1.00 97.81 85 LYS A O 1
ATOM 705 N N . ALA A 1 86 ? -11.999 -7.853 9.451 1.00 97.88 86 ALA A N 1
ATOM 706 C CA . ALA A 1 86 ? -12.418 -9.111 10.068 1.00 97.88 86 ALA A CA 1
ATOM 707 C C . ALA A 1 86 ? -12.236 -9.099 11.596 1.00 97.88 86 ALA A C 1
ATOM 709 O O . ALA A 1 86 ? -13.086 -9.599 12.334 1.00 97.88 86 ALA A O 1
ATOM 710 N N . ARG A 1 87 ? -11.146 -8.494 12.087 1.00 97.12 87 ARG A N 1
ATOM 711 C CA . ARG A 1 87 ? -10.911 -8.324 13.526 1.00 97.12 87 ARG A CA 1
ATOM 712 C C . ARG A 1 87 ? -11.951 -7.409 14.169 1.00 97.12 87 ARG A C 1
ATOM 714 O O . ARG A 1 87 ? -12.451 -7.733 15.243 1.00 97.12 87 ARG A O 1
ATOM 721 N N . GLU A 1 88 ? -12.253 -6.275 13.545 1.00 97.50 88 GLU A N 1
ATOM 722 C CA . GLU A 1 88 ? -13.249 -5.333 14.056 1.00 97.50 88 GLU A CA 1
ATOM 723 C C . GLU A 1 88 ? -14.653 -5.945 14.055 1.00 97.50 88 GLU A C 1
ATOM 725 O O . GLU A 1 88 ? -15.353 -5.866 15.064 1.00 97.50 88 GLU A O 1
ATOM 730 N N . ASP A 1 89 ? -15.026 -6.630 12.975 1.00 97.62 89 ASP A N 1
ATOM 731 C CA . ASP A 1 89 ? -16.300 -7.338 12.861 1.00 97.62 89 ASP A CA 1
ATOM 732 C C . ASP A 1 89 ? -16.431 -8.412 13.953 1.00 97.62 89 ASP A C 1
ATOM 734 O O . ASP A 1 89 ? -17.484 -8.542 14.576 1.00 97.62 89 ASP A O 1
ATOM 738 N N . HIS A 1 90 ? -15.349 -9.132 14.270 1.00 97.56 90 HIS A N 1
ATOM 739 C CA . HIS A 1 90 ? -15.360 -10.107 15.360 1.00 97.56 90 HIS A CA 1
ATOM 740 C C . HIS A 1 90 ? -15.578 -9.451 16.732 1.00 97.56 90 HIS A C 1
ATOM 742 O O . HIS A 1 90 ? -16.399 -9.927 17.513 1.00 97.56 90 HIS A O 1
ATOM 748 N N . ILE A 1 91 ? -14.900 -8.333 17.015 1.00 97.38 91 ILE A N 1
ATOM 749 C CA . ILE A 1 91 ? -15.096 -7.585 18.267 1.00 97.38 91 ILE A CA 1
ATOM 750 C C . ILE A 1 91 ? -16.534 -7.068 18.363 1.00 97.38 91 ILE A C 1
ATOM 752 O O . ILE A 1 91 ? -17.157 -7.197 19.415 1.00 97.38 91 ILE A O 1
ATOM 756 N N . ARG A 1 92 ? -17.084 -6.522 17.271 1.00 97.25 92 ARG A N 1
ATOM 757 C CA . ARG A 1 92 ? -18.479 -6.063 17.226 1.00 97.25 92 ARG A CA 1
ATOM 758 C C . ARG A 1 92 ? -19.447 -7.200 17.528 1.00 97.25 92 ARG A C 1
ATOM 760 O O . ARG A 1 92 ? -20.327 -7.018 18.359 1.00 97.25 92 ARG A O 1
ATOM 767 N N . ASN A 1 93 ? -19.245 -8.376 16.937 1.00 97.38 93 ASN A N 1
ATOM 768 C CA . ASN A 1 93 ? -20.093 -9.540 17.196 1.00 97.38 93 ASN A CA 1
ATOM 769 C C . ASN A 1 93 ? -20.048 -9.973 18.669 1.00 97.38 93 ASN A C 1
ATOM 771 O O . ASN A 1 93 ? -21.096 -10.229 19.254 1.00 97.38 93 ASN A O 1
ATOM 775 N N . VAL A 1 94 ? -18.862 -9.994 19.287 1.00 97.38 94 VAL A N 1
ATOM 776 C CA . VAL A 1 94 ? -18.716 -10.318 20.719 1.00 97.38 94 VAL A CA 1
ATOM 777 C C . VAL A 1 94 ? -19.422 -9.281 21.597 1.00 97.38 94 VAL A C 1
ATOM 779 O O . VAL A 1 94 ? -20.090 -9.641 22.566 1.00 97.38 94 VAL A O 1
ATOM 782 N N . LEU A 1 95 ? -19.310 -7.991 21.264 1.00 96.38 95 LEU A N 1
ATOM 783 C CA . LEU A 1 95 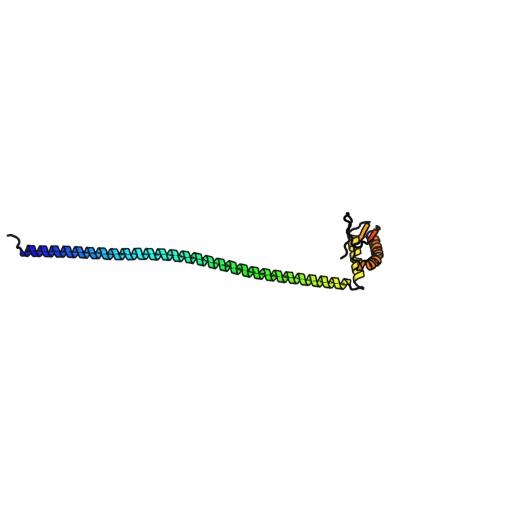? -19.995 -6.926 22.000 1.00 96.38 95 LEU A CA 1
ATOM 784 C C . LEU A 1 95 ? -21.517 -7.009 21.850 1.00 96.38 95 LEU A C 1
ATOM 786 O O . LEU A 1 95 ? -22.229 -6.830 22.837 1.00 96.38 95 LEU A O 1
ATOM 790 N N . GLU A 1 96 ? -22.021 -7.311 20.655 1.00 96.19 96 GLU A N 1
ATOM 791 C CA . GLU A 1 96 ? -23.454 -7.517 20.432 1.00 96.19 96 GLU A CA 1
ATOM 792 C C . GLU A 1 96 ? -23.968 -8.760 21.166 1.00 96.19 96 GLU A C 1
ATOM 794 O O . GLU A 1 96 ? -25.020 -8.713 21.801 1.00 96.19 96 GLU A O 1
ATOM 799 N N . GLU A 1 97 ? -23.200 -9.850 21.197 1.00 95.50 97 GLU A N 1
ATOM 800 C CA . GLU A 1 97 ? -23.543 -11.026 21.996 1.00 95.50 97 GLU A CA 1
ATOM 801 C C . GLU A 1 97 ? -23.585 -10.708 23.498 1.00 95.50 97 GLU A C 1
ATOM 803 O O . GLU A 1 97 ? -24.535 -11.082 24.192 1.00 95.50 97 GLU A O 1
ATOM 808 N N . ALA A 1 98 ? -22.606 -9.953 24.001 1.00 94.69 98 ALA A N 1
ATOM 809 C CA . ALA A 1 98 ? -22.598 -9.488 25.383 1.00 94.69 98 ALA A CA 1
ATOM 810 C C . ALA A 1 98 ? -23.816 -8.599 25.692 1.00 94.69 98 ALA A C 1
ATOM 812 O O . ALA A 1 98 ? -24.466 -8.796 26.720 1.00 94.69 98 ALA A O 1
ATOM 813 N N . ARG A 1 99 ? -24.185 -7.677 24.790 1.00 91.62 99 ARG A N 1
ATOM 814 C CA . ARG A 1 99 ? -25.395 -6.840 24.915 1.00 91.62 99 ARG A CA 1
ATOM 815 C C . ARG A 1 99 ? -26.671 -7.675 24.936 1.00 91.62 99 ARG A C 1
ATOM 817 O O . ARG A 1 99 ? -27.521 -7.459 25.800 1.00 91.62 99 ARG A O 1
ATOM 824 N N . MET A 1 100 ? -26.794 -8.661 24.048 1.00 92.25 100 MET A N 1
ATOM 825 C CA . MET A 1 100 ? -27.925 -9.593 24.051 1.00 92.25 100 MET A CA 1
ATOM 826 C C . MET A 1 100 ? -28.000 -10.379 25.364 1.00 92.25 100 MET A C 1
ATOM 828 O O . MET A 1 100 ? -29.083 -10.561 25.917 1.00 92.25 100 MET A O 1
ATOM 832 N N . ASN A 1 101 ? -26.861 -10.816 25.901 1.00 91.06 101 ASN A N 1
ATOM 833 C CA . ASN A 1 101 ? -26.816 -11.518 27.181 1.00 91.06 101 ASN A CA 1
ATOM 834 C C . ASN A 1 101 ? -27.195 -10.606 28.358 1.00 91.06 101 ASN A C 1
ATOM 836 O O . ASN A 1 101 ? -27.951 -11.038 29.226 1.00 91.06 101 ASN A O 1
ATOM 840 N N . LEU A 1 102 ? -26.770 -9.337 28.362 1.00 87.81 102 LEU A N 1
ATOM 841 C CA . LEU A 1 102 ? -27.226 -8.343 29.343 1.00 87.81 102 LEU A CA 1
ATOM 842 C C . LEU A 1 102 ? -28.740 -8.103 29.250 1.00 87.81 102 LEU A C 1
ATOM 844 O O . LEU A 1 102 ? -29.419 -8.046 30.274 1.00 87.81 102 LEU A O 1
ATOM 848 N N . SER A 1 103 ? -29.293 -8.044 28.035 1.00 87.00 103 SER A N 1
ATOM 849 C CA . SER A 1 103 ? -30.741 -7.926 27.834 1.00 87.00 103 SER A CA 1
ATOM 850 C C . SER A 1 103 ? -31.508 -9.125 28.406 1.00 87.00 103 SER A C 1
ATOM 852 O O . SER A 1 103 ? -32.561 -8.930 29.007 1.00 87.00 103 SER A O 1
ATOM 854 N N . LYS A 1 104 ? -30.966 -10.349 28.310 1.00 88.38 104 LYS A N 1
ATOM 855 C CA . LYS A 1 104 ? -31.566 -11.537 28.947 1.00 88.38 104 LYS A CA 1
ATOM 856 C C . LYS A 1 104 ? -31.567 -11.444 30.476 1.00 88.38 104 LYS A C 1
ATOM 858 O O . LYS A 1 104 ? -32.535 -11.873 31.092 1.00 88.38 104 LYS A O 1
ATOM 863 N N . ILE A 1 105 ? -30.525 -10.866 31.087 1.00 86.56 105 ILE A N 1
ATOM 864 C CA . ILE A 1 105 ? -30.443 -10.689 32.550 1.00 86.56 105 ILE A CA 1
ATOM 865 C C . ILE A 1 105 ? -31.541 -9.748 33.058 1.00 86.56 105 ILE A C 1
ATOM 867 O O . ILE A 1 105 ? -32.081 -9.989 34.130 1.00 86.56 105 ILE A O 1
ATOM 871 N N . SER A 1 106 ? -31.930 -8.732 32.280 1.00 80.50 106 SER A N 1
ATOM 872 C CA . SER A 1 106 ? -33.070 -7.863 32.618 1.00 80.50 106 SER A CA 1
ATOM 873 C C . SER A 1 106 ? -34.401 -8.625 32.719 1.00 80.50 106 SER A C 1
ATOM 875 O O . SER A 1 106 ? -35.300 -8.188 33.428 1.00 80.50 106 SER A O 1
ATOM 877 N N . GLY A 1 107 ? -34.522 -9.789 32.071 1.00 81.38 107 GLY A N 1
ATOM 878 C CA . GLY A 1 107 ? -35.679 -10.677 32.219 1.00 81.38 107 GLY A CA 1
ATOM 879 C C . GLY A 1 107 ? -35.626 -11.613 33.435 1.00 81.38 107 GLY A C 1
ATOM 880 O O . GLY A 1 107 ? -36.636 -12.237 33.754 1.00 81.38 107 GLY A O 1
ATOM 881 N N . ASP A 1 108 ? -34.481 -11.737 34.113 1.00 87.25 108 ASP A N 1
ATOM 882 C CA . ASP A 1 108 ? -34.305 -12.627 35.264 1.00 87.25 108 ASP A CA 1
ATOM 883 C C . ASP A 1 108 ? -34.712 -11.921 36.568 1.00 87.25 108 ASP A C 1
ATOM 885 O O . ASP A 1 108 ? -33.961 -11.124 37.138 1.00 87.25 108 ASP A O 1
ATOM 889 N N . GLN A 1 109 ? -35.905 -12.255 37.066 1.00 81.00 109 GLN A N 1
ATOM 890 C CA . GLN A 1 109 ? -36.480 -11.673 38.282 1.00 81.00 109 GLN A CA 1
ATOM 891 C C . GLN A 1 109 ? -35.665 -11.942 39.556 1.00 81.00 109 GLN A C 1
ATOM 893 O O . GLN A 1 109 ? -35.834 -11.211 40.529 1.00 81.00 109 GLN A O 1
ATOM 898 N N . ALA A 1 110 ? -34.789 -12.951 39.581 1.00 84.06 110 ALA A N 1
ATOM 899 C CA . ALA A 1 110 ? -33.978 -13.246 40.760 1.00 84.06 110 ALA A CA 1
ATOM 900 C C . ALA A 1 110 ? -32.699 -12.398 40.803 1.00 84.06 110 ALA A C 1
ATOM 902 O O . ALA A 1 110 ? -32.299 -11.919 41.865 1.00 84.06 110 ALA A O 1
ATOM 903 N N . ARG A 1 111 ? -32.045 -12.200 39.652 1.00 86.69 111 ARG A N 1
ATOM 904 C CA . ARG A 1 111 ? -30.740 -11.517 39.574 1.00 86.69 111 ARG A CA 1
ATOM 905 C C . ARG A 1 111 ? -30.856 -10.018 39.327 1.00 86.69 111 ARG A C 1
ATOM 907 O O . ARG A 1 111 ? -30.063 -9.253 39.876 1.00 86.69 111 ARG A O 1
ATOM 914 N N . TYR A 1 112 ? -31.826 -9.595 38.522 1.00 89.19 112 TYR A N 1
ATOM 915 C CA . TYR A 1 112 ? -31.977 -8.200 38.114 1.00 89.19 112 TYR A CA 1
ATOM 916 C C . TYR A 1 112 ? -32.190 -7.216 39.283 1.00 89.19 112 TYR A C 1
ATOM 918 O O . TYR A 1 112 ? -31.502 -6.194 39.298 1.00 89.19 112 TYR A O 1
ATOM 926 N N . PRO A 1 113 ? -33.014 -7.506 40.317 1.00 89.44 113 PRO A N 1
ATOM 927 C CA . PRO A 1 113 ? -33.236 -6.565 41.421 1.00 89.44 113 PRO A CA 1
ATOM 928 C C . PRO A 1 113 ? -31.969 -6.265 42.231 1.00 89.44 113 PRO A C 1
ATOM 930 O O . PRO A 1 113 ? -31.724 -5.120 42.602 1.00 89.44 113 PRO A O 1
ATOM 933 N N . SER A 1 114 ? -31.128 -7.280 42.469 1.00 89.94 114 SER A N 1
ATOM 934 C CA . SER A 1 114 ? -29.860 -7.105 43.188 1.00 89.94 114 SER A CA 1
ATOM 935 C C . SER A 1 114 ? -28.875 -6.235 42.402 1.00 89.94 114 SER A C 1
ATOM 937 O O . SER A 1 114 ? -28.207 -5.386 42.991 1.00 89.94 114 SER A O 1
ATOM 939 N N . ILE A 1 115 ? -28.819 -6.408 41.077 1.00 89.94 115 ILE A N 1
ATOM 940 C CA . ILE A 1 115 ? -27.970 -5.601 40.190 1.00 89.94 115 ILE A CA 1
ATOM 941 C C . ILE A 1 115 ? -28.479 -4.156 40.138 1.00 89.94 115 ILE A C 1
ATOM 943 O O . ILE A 1 115 ? -27.693 -3.225 40.296 1.00 89.94 115 ILE A O 1
ATOM 947 N N . LEU A 1 116 ? -29.791 -3.968 39.971 1.00 88.69 116 LEU A N 1
ATOM 948 C CA . LEU A 1 116 ? -30.426 -2.652 39.909 1.00 88.69 116 LEU A CA 1
ATOM 949 C C . LEU A 1 116 ? -30.193 -1.851 41.197 1.00 88.69 116 LEU A C 1
ATOM 951 O O . LEU A 1 116 ? -29.808 -0.686 41.133 1.00 88.69 116 LEU A O 1
ATOM 955 N N . LYS A 1 117 ? -30.328 -2.497 42.361 1.00 89.88 117 LYS A N 1
ATOM 956 C CA . LYS A 1 117 ? -30.003 -1.904 43.665 1.00 89.88 117 LYS A CA 1
ATOM 957 C C . LYS A 1 117 ? -28.552 -1.408 43.724 1.00 89.88 117 LYS A C 1
ATOM 959 O O . LYS A 1 117 ? -28.305 -0.281 44.147 1.00 89.88 117 LYS A O 1
ATOM 964 N N . GLY A 1 118 ? -27.601 -2.230 43.274 1.00 90.25 118 GLY A N 1
ATOM 965 C CA . GLY A 1 118 ? -26.180 -1.872 43.242 1.00 90.25 118 GLY A CA 1
ATOM 966 C C . GLY A 1 118 ? -25.883 -0.673 42.337 1.00 90.25 118 GLY A C 1
ATOM 967 O O . GLY A 1 118 ? -25.141 0.219 42.738 1.00 90.25 118 GLY A O 1
ATOM 968 N N . LEU A 1 119 ? -26.506 -0.613 41.154 1.00 90.19 119 LEU A N 1
ATOM 969 C CA . LEU A 1 119 ? -26.349 0.507 40.218 1.00 90.19 119 LEU A CA 1
ATOM 970 C C . LEU A 1 119 ? -26.922 1.817 40.777 1.00 90.19 119 LEU A C 1
ATOM 972 O O . LEU A 1 119 ? -26.267 2.853 40.678 1.00 90.19 119 LEU A O 1
ATOM 976 N N . ILE A 1 120 ? -28.102 1.767 41.410 1.00 87.62 120 ILE A N 1
ATOM 977 C CA . ILE A 1 120 ? -28.710 2.929 42.079 1.00 87.62 120 ILE A CA 1
ATOM 978 C C . ILE A 1 120 ? -27.784 3.443 43.187 1.00 87.62 120 ILE A C 1
ATOM 980 O O . ILE A 1 120 ? -27.473 4.632 43.231 1.00 87.62 120 ILE A O 1
ATOM 984 N N . MET A 1 121 ? -27.307 2.547 44.056 1.00 88.12 121 MET A N 1
ATOM 985 C CA . MET A 1 121 ? -26.426 2.906 45.168 1.00 88.12 121 MET A CA 1
ATOM 986 C C . MET A 1 121 ? -25.096 3.495 44.678 1.00 88.12 121 MET A C 1
ATOM 988 O O . MET A 1 121 ? -24.660 4.522 45.194 1.00 88.12 121 MET A O 1
ATOM 992 N N . GLN A 1 122 ? -24.473 2.891 43.659 1.00 88.69 122 GLN A N 1
ATOM 993 C CA . GLN A 1 122 ? -23.233 3.395 43.065 1.00 88.69 122 GLN A CA 1
ATOM 994 C C . GLN A 1 122 ? -23.410 4.816 42.520 1.00 88.69 122 GLN A C 1
ATOM 996 O O . GLN A 1 122 ? -22.569 5.676 42.769 1.00 88.69 122 GLN A O 1
ATOM 1001 N N . ALA A 1 123 ? -24.503 5.072 41.800 1.00 87.81 123 ALA A N 1
ATOM 1002 C CA . ALA A 1 123 ? -24.761 6.386 41.232 1.00 87.81 123 ALA A CA 1
ATOM 1003 C C . ALA A 1 123 ? -25.047 7.442 42.315 1.00 87.81 123 ALA A C 1
ATOM 1005 O O . ALA A 1 123 ? -24.509 8.544 42.249 1.00 87.81 123 ALA A O 1
ATOM 1006 N N . MET A 1 124 ? -25.815 7.101 43.356 1.00 83.81 124 MET A N 1
ATOM 1007 C CA . MET A 1 124 ? -26.074 8.006 44.485 1.00 83.81 124 MET A CA 1
ATOM 1008 C C . MET A 1 124 ? -24.797 8.363 45.258 1.00 83.81 124 MET A C 1
ATOM 1010 O O . MET A 1 124 ? -24.575 9.533 45.568 1.00 83.81 124 MET A O 1
ATOM 1014 N N . LEU A 1 125 ? -23.928 7.378 45.511 1.00 86.00 125 LEU A N 1
ATOM 1015 C CA . LEU A 1 125 ? -22.632 7.591 46.164 1.00 86.00 125 LEU A CA 1
ATOM 1016 C C . LEU A 1 125 ? -21.643 8.383 45.302 1.00 86.00 125 LEU A C 1
ATOM 1018 O O . LEU A 1 125 ? -20.720 8.988 45.838 1.00 86.00 125 LEU A O 1
ATOM 1022 N N . GLN A 1 126 ? -21.805 8.373 43.979 1.00 88.19 126 GLN A N 1
ATOM 1023 C CA . GLN A 1 126 ? -20.970 9.163 43.078 1.00 88.19 126 GLN A CA 1
ATOM 1024 C C . GLN A 1 126 ? -21.430 10.628 42.992 1.00 88.19 126 GLN A C 1
ATOM 1026 O O . GLN A 1 126 ? -20.595 11.498 42.751 1.00 88.19 126 GLN A O 1
ATOM 1031 N N . LEU A 1 127 ? -22.726 10.901 43.191 1.00 85.06 127 LEU A N 1
ATOM 1032 C CA . LEU A 1 127 ? -23.278 12.260 43.173 1.00 85.06 127 LEU A CA 1
ATOM 1033 C C . LEU A 1 127 ? -23.163 12.980 44.522 1.00 85.06 127 LEU A C 1
ATOM 1035 O O . LEU A 1 127 ? -22.735 14.128 44.542 1.00 85.06 127 LEU A O 1
ATOM 1039 N N . LEU A 1 128 ? -23.518 12.321 45.635 1.00 83.81 128 LEU A N 1
ATOM 1040 C CA . LEU A 1 128 ? -23.517 12.912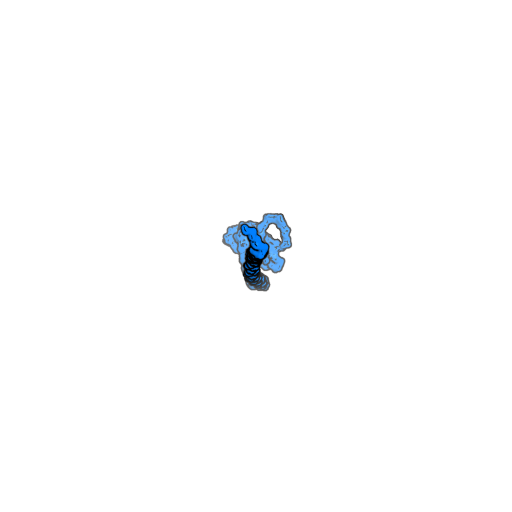 46.988 1.00 83.81 128 LEU A CA 1
ATOM 1041 C C . LEU A 1 128 ? -24.263 14.262 47.065 1.00 83.81 128 LEU A C 1
ATOM 1043 O O . LEU A 1 128 ? -23.780 15.237 47.644 1.00 83.81 128 LEU A O 1
ATOM 1047 N N . GLU A 1 129 ? -25.453 14.324 46.466 1.00 82.38 129 GLU A N 1
ATOM 1048 C CA . GLU A 1 129 ? -26.321 15.507 46.463 1.00 82.38 129 GLU A CA 1
ATOM 1049 C C . GLU A 1 129 ? -27.596 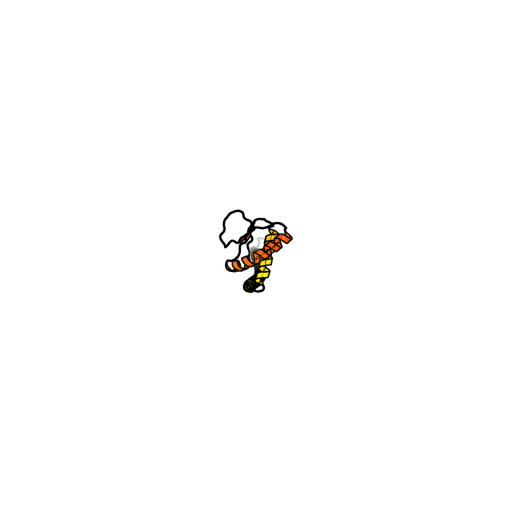15.268 47.278 1.00 82.38 129 GLU A C 1
ATOM 1051 O O . GLU A 1 129 ? -28.075 14.143 47.393 1.00 82.38 129 GLU A O 1
ATOM 1056 N N . LYS A 1 130 ? -28.158 16.333 47.868 1.00 79.69 130 LYS A N 1
ATOM 1057 C CA . LYS A 1 130 ? -29.352 16.254 48.738 1.00 79.69 130 LYS A CA 1
ATOM 1058 C C . LYS A 1 130 ? -30.645 15.996 47.971 1.00 79.69 130 LYS A C 1
ATOM 1060 O O . LYS A 1 130 ? -31.585 15.458 48.546 1.00 79.69 130 LYS A O 1
ATOM 1065 N N . GLU A 1 131 ? -30.693 16.373 46.700 1.00 79.94 131 GLU A N 1
ATOM 1066 C CA . GLU A 1 131 ? -31.819 16.136 45.801 1.00 79.94 131 GLU A CA 1
ATOM 1067 C C . GLU A 1 131 ? -31.310 15.404 44.563 1.00 79.94 131 GLU A C 1
ATOM 1069 O O . GLU A 1 131 ? -30.444 15.910 43.858 1.00 79.94 131 GLU A O 1
ATOM 1074 N N . VAL A 1 132 ? -31.857 14.221 44.286 1.00 82.00 132 VAL A N 1
ATOM 1075 C CA . VAL A 1 132 ? -31.461 13.395 43.143 1.00 82.00 132 VAL A CA 1
ATOM 1076 C C . VAL A 1 132 ? -32.694 13.018 42.335 1.00 82.00 132 VAL A C 1
ATOM 1078 O O . VAL A 1 132 ? -33.735 12.639 42.870 1.00 82.00 132 VAL A O 1
ATOM 1081 N N . THR A 1 133 ? -32.578 13.106 41.015 1.00 82.25 133 THR A N 1
ATOM 1082 C CA . THR A 1 133 ? -33.627 12.666 40.096 1.00 82.25 133 THR A CA 1
ATOM 1083 C C . THR A 1 133 ? -33.233 11.339 39.460 1.00 82.25 133 THR A C 1
ATOM 1085 O O . THR A 1 133 ? -32.207 11.259 38.781 1.00 82.25 133 THR A O 1
ATOM 1088 N N . LEU A 1 134 ? -34.052 10.304 39.669 1.00 82.38 134 LEU A N 1
ATOM 1089 C CA . LEU A 1 134 ? -33.806 8.963 39.138 1.00 82.38 134 LEU A CA 1
ATOM 1090 C C . LEU A 1 134 ? -34.664 8.715 37.897 1.00 82.38 134 LEU A C 1
ATOM 1092 O O . LEU A 1 134 ? -35.894 8.745 37.975 1.00 82.38 134 LEU A O 1
ATOM 1096 N N . GLN A 1 135 ? -34.010 8.432 36.771 1.00 83.50 135 GLN A N 1
ATOM 1097 C CA . GLN A 1 135 ? -34.674 8.048 35.530 1.00 83.50 135 GLN A CA 1
ATOM 1098 C C . GLN A 1 135 ? -34.539 6.543 35.311 1.00 83.50 135 GLN A C 1
ATOM 1100 O O . GLN A 1 135 ? -33.444 5.982 35.363 1.00 83.50 135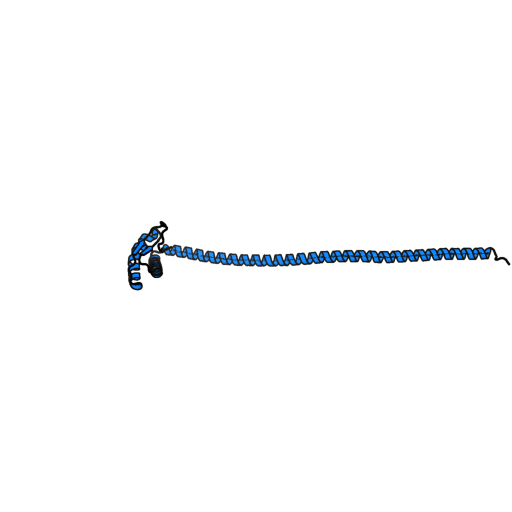 GLN A O 1
ATOM 1105 N N . CYS A 1 136 ? -35.673 5.892 35.071 1.00 82.94 136 CYS A N 1
ATOM 1106 C CA . CYS A 1 136 ? -35.746 4.458 34.825 1.00 82.94 136 CYS A CA 1
ATOM 1107 C C . CYS A 1 136 ? -36.758 4.146 33.718 1.00 82.94 136 CYS A C 1
ATOM 1109 O O . CYS A 1 136 ? -37.592 4.980 33.351 1.00 82.94 136 CYS A O 1
ATOM 1111 N N . ARG A 1 137 ? -36.687 2.929 33.172 1.00 83.69 137 ARG A N 1
ATOM 1112 C CA . ARG A 1 137 ? -37.668 2.448 32.195 1.00 83.69 137 ARG A CA 1
ATOM 1113 C C . ARG A 1 137 ? -39.033 2.297 32.851 1.00 83.69 137 ARG A C 1
ATOM 1115 O O . ARG A 1 137 ? -39.144 1.856 33.991 1.00 83.69 137 ARG A O 1
ATOM 1122 N N . GLU A 1 138 ? -40.084 2.524 32.070 1.00 82.25 138 GLU A N 1
ATOM 1123 C CA . GLU A 1 138 ? -41.474 2.384 32.523 1.00 82.25 138 GLU A CA 1
ATOM 1124 C C . GLU A 1 138 ? -41.774 0.996 33.123 1.00 82.25 138 GLU A C 1
ATOM 1126 O O . GLU A 1 138 ? -42.537 0.870 34.075 1.00 82.25 138 GLU A O 1
ATOM 1131 N N . LYS A 1 139 ? -41.117 -0.054 32.613 1.00 84.12 139 LYS A N 1
ATOM 1132 C CA . LYS A 1 139 ? -41.266 -1.432 33.106 1.00 84.12 139 LYS A CA 1
ATOM 1133 C C . LYS A 1 139 ? -40.644 -1.662 34.487 1.00 84.12 139 LYS A C 1
ATOM 1135 O O . LYS A 1 139 ? -41.107 -2.541 35.211 1.00 84.12 139 LYS A O 1
ATOM 1140 N N . ASP A 1 140 ? -39.619 -0.890 34.838 1.00 86.06 140 ASP A N 1
ATOM 1141 C CA . ASP A 1 140 ? -38.798 -1.099 36.034 1.00 86.06 140 ASP A CA 1
ATOM 1142 C C . ASP A 1 140 ? -39.216 -0.189 37.199 1.00 86.06 140 ASP A C 1
ATOM 1144 O O . ASP A 1 140 ? -38.864 -0.456 38.346 1.00 86.06 140 ASP A O 1
ATOM 1148 N N . LEU A 1 141 ? -40.051 0.819 36.935 1.00 84.88 141 LEU A N 1
ATOM 1149 C CA . LEU A 1 141 ? -40.682 1.712 37.917 1.00 84.88 141 LEU A CA 1
ATOM 1150 C C . LEU A 1 141 ? -41.196 1.000 39.190 1.00 84.88 141 LEU A C 1
ATOM 1152 O O . LEU A 1 141 ? -40.757 1.364 40.283 1.00 84.88 141 LEU A O 1
ATOM 1156 N N . PRO A 1 142 ? -42.024 -0.066 39.105 1.00 86.00 142 PRO A N 1
ATOM 1157 C CA . PRO A 1 142 ? -42.530 -0.741 40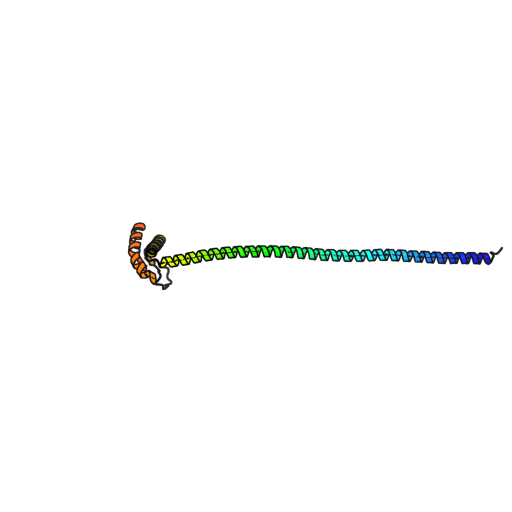.304 1.00 86.00 142 PRO A CA 1
ATOM 1158 C C . PRO A 1 142 ? -41.447 -1.508 41.077 1.00 86.00 142 PRO A C 1
ATOM 1160 O O . PRO A 1 142 ? -41.624 -1.812 42.258 1.00 86.00 142 PRO A O 1
ATOM 1163 N N . LEU A 1 143 ? -40.343 -1.880 40.423 1.00 85.69 143 LEU A N 1
ATOM 1164 C CA . LEU A 1 143 ? -39.207 -2.533 41.070 1.00 85.69 143 LEU A CA 1
ATOM 1165 C C . LEU A 1 143 ? -38.322 -1.500 41.772 1.00 85.69 143 LEU A C 1
ATOM 1167 O O . LEU A 1 143 ? -37.894 -1.724 42.902 1.00 85.69 143 LEU A O 1
ATOM 1171 N N . VAL A 1 144 ? -38.101 -0.354 41.128 1.00 87.12 144 VAL A N 1
ATOM 1172 C CA . VAL A 1 144 ? -37.348 0.775 41.677 1.00 87.12 144 VAL A CA 1
ATOM 1173 C C . VAL A 1 144 ? -38.032 1.329 42.926 1.00 87.12 144 VAL A C 1
ATOM 1175 O O . VAL A 1 144 ? -37.371 1.468 43.950 1.00 87.12 144 VAL A O 1
ATOM 1178 N N . GLU A 1 145 ? -39.351 1.544 42.905 1.00 86.25 145 GLU A N 1
ATOM 1179 C CA . GLU A 1 145 ? -40.112 2.005 44.081 1.00 86.25 145 GLU A CA 1
ATOM 1180 C C . GLU A 1 145 ? -39.951 1.084 45.298 1.00 86.25 145 GLU A C 1
ATOM 1182 O O . GLU A 1 145 ? -39.881 1.556 46.432 1.00 86.25 145 GLU A O 1
ATOM 1187 N N . LYS A 1 146 ? -39.833 -0.230 45.073 1.00 87.56 146 LYS A N 1
ATOM 1188 C CA . LYS A 1 146 ? -39.598 -1.209 46.144 1.00 87.56 146 LYS A CA 1
ATOM 1189 C C . LYS A 1 146 ? -38.170 -1.176 46.686 1.00 87.56 146 LYS A C 1
ATOM 1191 O O . LYS A 1 146 ? -37.979 -1.439 47.868 1.00 87.56 146 LYS A O 1
ATOM 1196 N N . LEU A 1 147 ? -37.181 -0.897 45.836 1.00 87.00 147 LEU A N 1
ATOM 1197 C CA . LEU A 1 147 ? -35.757 -0.914 46.195 1.00 87.00 147 LEU A CA 1
ATOM 1198 C C . LEU A 1 147 ? -35.266 0.424 46.771 1.00 87.00 147 LEU A C 1
ATOM 1200 O O . LEU A 1 147 ? -34.299 0.442 47.529 1.00 87.00 147 LEU A O 1
ATOM 1204 N N . LEU A 1 148 ? -35.931 1.537 46.445 1.00 84.94 148 LEU A N 1
ATOM 1205 C CA . LEU A 1 148 ? -35.556 2.887 46.878 1.00 84.94 148 LEU A CA 1
ATOM 1206 C C . LEU A 1 148 ? -35.399 3.051 48.402 1.00 84.94 148 LEU A C 1
ATOM 1208 O O . LEU A 1 148 ? -34.377 3.607 48.804 1.00 84.94 148 LEU A O 1
ATOM 1212 N N . PRO A 1 149 ? -36.323 2.570 49.261 1.00 86.56 149 PRO A N 1
ATOM 1213 C CA . PRO A 1 149 ? -36.183 2.718 50.711 1.00 86.56 149 PRO A CA 1
ATOM 1214 C C . PRO A 1 149 ? -34.915 2.038 51.235 1.00 86.56 149 PRO A C 1
ATOM 1216 O O . PRO A 1 149 ? -34.181 2.602 52.038 1.00 86.56 149 PRO A O 1
ATOM 1219 N N . GLU A 1 150 ? -34.616 0.846 50.716 1.00 87.69 150 GLU A N 1
ATOM 1220 C CA . GLU A 1 150 ? -33.438 0.079 51.114 1.00 87.69 150 GLU A CA 1
ATOM 1221 C C . GLU A 1 150 ? -32.131 0.742 50.641 1.00 87.69 150 GLU A C 1
ATOM 1223 O O . GLU A 1 150 ? -31.120 0.692 51.343 1.00 87.69 150 GLU A O 1
ATOM 1228 N N . CYS A 1 151 ? -32.139 1.382 49.466 1.00 85.12 151 CYS A N 1
ATOM 1229 C CA . CYS A 1 151 ? -31.007 2.167 48.967 1.00 85.12 151 CYS A CA 1
ATOM 1230 C C . CYS A 1 151 ? -30.770 3.441 49.789 1.00 85.12 151 CYS A C 1
ATOM 1232 O O . CYS A 1 151 ? -29.620 3.761 50.075 1.00 85.12 151 CYS A O 1
ATOM 1234 N N . LEU A 1 152 ? -31.833 4.154 50.178 1.00 84.44 152 LEU A N 1
ATOM 1235 C CA . LEU A 1 152 ? -31.741 5.377 50.983 1.00 84.44 152 LEU A CA 1
ATOM 1236 C C . LEU A 1 152 ? -31.202 5.094 52.388 1.00 84.44 152 LEU A C 1
ATOM 1238 O O . LEU A 1 152 ? -30.310 5.804 52.843 1.00 84.44 152 LEU A O 1
ATOM 1242 N N . ASP A 1 153 ? -31.659 4.015 53.027 1.00 86.19 153 ASP A N 1
ATOM 1243 C CA . ASP A 1 153 ? -31.141 3.575 54.328 1.00 86.19 153 ASP A CA 1
ATOM 1244 C C . ASP A 1 153 ? -29.649 3.205 54.261 1.00 86.19 153 ASP A C 1
ATOM 1246 O O . ASP A 1 153 ? -28.891 3.446 55.203 1.00 86.19 153 ASP A O 1
ATOM 1250 N N . ALA A 1 154 ? -29.210 2.588 53.158 1.00 85.38 154 ALA A N 1
ATOM 1251 C CA . ALA A 1 154 ? -27.803 2.260 52.939 1.00 85.38 154 ALA A CA 1
ATOM 1252 C C . ALA A 1 154 ? -26.958 3.514 52.662 1.00 85.38 154 ALA A C 1
ATOM 1254 O O . ALA A 1 154 ? -25.847 3.631 53.176 1.00 85.38 154 ALA A O 1
ATOM 1255 N N . LEU A 1 155 ? -27.495 4.464 51.895 1.00 83.81 155 LEU A N 1
ATOM 1256 C CA . LEU A 1 155 ? -26.844 5.734 51.596 1.00 83.81 155 LEU A CA 1
ATOM 1257 C C . LEU A 1 155 ? -26.710 6.611 52.848 1.00 83.81 155 LEU A C 1
ATOM 1259 O O . LEU A 1 155 ? -25.641 7.162 53.072 1.00 83.81 155 LEU A O 1
ATOM 1263 N N . GLU A 1 156 ? -27.737 6.696 53.699 1.00 84.69 156 GLU A N 1
ATOM 1264 C CA . GLU A 1 156 ? -27.681 7.462 54.955 1.00 84.69 156 GLU A CA 1
ATOM 1265 C C . GLU A 1 156 ? -26.620 6.892 55.913 1.00 84.69 156 GLU A C 1
ATOM 1267 O O . GLU A 1 156 ? -25.963 7.649 56.624 1.00 84.69 156 GLU A O 1
ATOM 1272 N N . LYS A 1 157 ? -26.379 5.574 55.890 1.00 85.56 157 LYS A N 1
ATOM 1273 C CA . LYS A 1 157 ? -25.309 4.939 56.680 1.00 85.56 157 LYS A CA 1
ATOM 1274 C C . LYS A 1 157 ? -23.902 5.265 56.183 1.00 85.56 157 LYS A C 1
ATOM 1276 O O . LYS A 1 157 ? -23.009 5.428 57.008 1.00 85.56 157 LYS A O 1
ATOM 1281 N N . GLU A 1 158 ? -23.702 5.318 54.870 1.00 83.88 158 GLU A N 1
ATOM 1282 C CA . GLU A 1 158 ? -22.389 5.570 54.256 1.00 83.88 158 GLU A CA 1
ATOM 1283 C C . GLU A 1 158 ? -22.075 7.074 54.155 1.00 83.88 158 GLU A C 1
ATOM 1285 O O . GLU A 1 158 ? -20.949 7.497 54.405 1.00 83.88 158 GLU A O 1
ATOM 1290 N N . TRP A 1 159 ? -23.068 7.898 53.809 1.00 80.25 159 TRP A N 1
ATOM 1291 C CA . TRP A 1 159 ? -22.906 9.331 53.548 1.00 80.25 159 TRP A CA 1
ATOM 1292 C C . TRP A 1 159 ? -23.302 10.228 54.735 1.00 80.25 159 TRP A C 1
ATOM 1294 O O . TRP A 1 159 ? -22.711 11.289 54.928 1.00 80.25 159 TRP A O 1
ATOM 1304 N N . GLY A 1 160 ? -24.264 9.816 55.566 1.00 74.69 160 GLY A N 1
ATOM 1305 C CA . GLY A 1 160 ? -24.667 10.539 56.782 1.00 74.69 160 GLY A CA 1
ATOM 1306 C C . GLY A 1 160 ? -25.669 11.686 56.589 1.00 74.69 160 GLY A C 1
ATOM 1307 O O . GLY A 1 160 ? -26.175 12.209 57.582 1.00 74.69 160 GLY A O 1
ATOM 1308 N N . GLU A 1 161 ? -25.995 12.072 55.352 1.00 75.31 161 GLU A N 1
ATOM 1309 C CA . GLU A 1 161 ? -27.041 13.059 55.046 1.00 75.31 161 GLU A CA 1
ATOM 1310 C C . GLU A 1 161 ? -28.242 12.430 54.323 1.00 75.31 161 GLU A C 1
ATOM 1312 O O . GLU A 1 161 ? -28.116 11.470 53.564 1.00 75.31 161 GLU A O 1
ATOM 1317 N N . LYS A 1 162 ? -29.437 12.994 54.554 1.00 75.69 162 LYS A N 1
ATOM 1318 C CA . LYS A 1 162 ? -30.680 12.525 53.928 1.00 75.69 162 LYS A CA 1
ATOM 1319 C C . LYS A 1 162 ? -30.816 13.059 52.510 1.00 75.69 162 LYS A C 1
ATOM 1321 O O . LYS A 1 162 ? -30.818 14.270 52.297 1.00 75.69 162 LYS A O 1
ATOM 1326 N N . THR A 1 163 ? -31.002 12.144 51.567 1.00 74.50 163 THR A N 1
ATOM 1327 C CA . THR A 1 163 ? -31.246 12.444 50.153 1.00 74.50 163 THR A CA 1
ATOM 1328 C C . THR A 1 163 ? -32.727 12.324 49.824 1.00 74.50 163 THR A C 1
ATOM 1330 O O . THR A 1 163 ? -33.362 11.326 50.159 1.00 74.50 163 THR A O 1
ATOM 1333 N N . GLN A 1 164 ? -33.283 13.317 49.136 1.00 76.06 164 GLN A N 1
ATOM 1334 C CA . GLN A 1 164 ? -34.605 13.233 48.527 1.00 76.06 164 GLN A CA 1
ATOM 1335 C C . GLN A 1 164 ? -34.467 12.733 47.091 1.00 76.06 164 GLN A C 1
ATOM 1337 O O . GLN A 1 164 ? -33.693 13.286 46.310 1.00 76.06 164 GLN A O 1
ATOM 1342 N N . VAL A 1 165 ? -35.219 11.686 46.744 1.00 75.69 165 VAL A N 1
ATOM 1343 C CA . VAL A 1 165 ? -35.204 11.098 45.401 1.00 75.69 165 VAL A CA 1
ATOM 1344 C C . VAL A 1 165 ? -36.565 11.277 44.749 1.00 75.69 165 VAL A C 1
ATOM 1346 O O . VAL A 1 165 ? -37.571 10.804 45.276 1.00 75.69 165 VAL A O 1
ATOM 1349 N N . CYS A 1 166 ? -36.584 11.922 43.585 1.00 71.62 166 CYS A N 1
ATOM 1350 C CA . CYS A 1 166 ? -37.776 12.042 42.748 1.00 71.62 166 CYS A CA 1
ATOM 1351 C C . CYS A 1 166 ? -37.672 11.057 41.569 1.00 71.62 166 CYS A C 1
ATOM 1353 O O . CYS A 1 166 ? -36.812 11.256 40.703 1.00 71.62 166 CYS A O 1
ATOM 1355 N N . PRO A 1 167 ? -38.504 9.997 41.510 1.00 63.94 167 PRO A N 1
ATOM 1356 C CA . PRO A 1 167 ? -38.578 9.134 40.336 1.00 63.94 167 PRO A CA 1
ATOM 1357 C C . PRO A 1 167 ? -39.279 9.878 39.189 1.00 63.94 167 PRO A C 1
ATOM 1359 O O . PRO A 1 167 ? -40.363 10.431 39.374 1.00 63.94 167 PRO A O 1
ATOM 1362 N N . LEU A 1 168 ? -38.657 9.912 38.009 1.00 62.31 168 LEU A N 1
ATOM 1363 C CA . LEU A 1 168 ? -39.188 10.580 36.817 1.00 62.31 168 LEU A CA 1
ATOM 1364 C C . LEU A 1 168 ? -39.360 9.576 35.672 1.00 62.31 168 LEU A C 1
ATOM 1366 O O . LEU A 1 168 ? -38.428 8.855 35.312 1.00 62.31 168 LEU A O 1
ATOM 1370 N N . THR A 1 169 ? -40.551 9.565 35.072 1.00 53.12 169 THR A N 1
ATOM 1371 C CA . THR A 1 169 ? -40.858 8.816 33.849 1.00 53.12 169 THR A CA 1
ATOM 1372 C C . THR A 1 169 ? -40.632 9.723 32.646 1.00 53.12 169 THR A C 1
ATOM 1374 O O . THR A 1 169 ? -41.363 10.689 32.454 1.00 53.12 169 THR A O 1
ATOM 1377 N N . ALA A 1 170 ? -39.581 9.422 31.880 1.00 49.84 170 ALA A N 1
ATOM 1378 C CA . ALA A 1 170 ? -39.189 9.988 30.585 1.00 49.84 170 ALA A CA 1
ATOM 1379 C C . ALA A 1 170 ? -40.000 11.198 30.059 1.00 49.84 170 ALA A C 1
ATOM 1381 O O . ALA A 1 170 ? -40.751 11.073 29.093 1.00 49.84 170 ALA A O 1
ATOM 1382 N N . GLN A 1 171 ? -39.774 12.386 30.626 1.00 43.47 171 GLN A N 1
ATOM 1383 C CA . GLN A 1 171 ? -39.941 13.667 29.934 1.00 43.47 171 GLN A CA 1
ATOM 1384 C C . GLN A 1 171 ? -38.772 14.578 30.326 1.00 43.47 171 GLN A C 1
ATOM 1386 O O . GLN A 1 171 ? -38.554 14.867 31.500 1.00 43.47 171 GLN A O 1
ATOM 1391 N N . LEU A 1 172 ? -37.978 14.954 29.320 1.00 45.41 172 LEU A N 1
ATOM 1392 C CA . LEU A 1 172 ? -36.872 15.901 29.429 1.00 45.41 172 LEU A CA 1
ATOM 1393 C C . LEU A 1 172 ? -37.431 17.274 29.803 1.00 45.41 172 LEU A C 1
ATOM 1395 O O . LEU A 1 172 ? -38.062 17.911 28.963 1.00 45.41 172 LEU A O 1
ATOM 1399 N N . ASP A 1 173 ? -37.143 17.737 31.01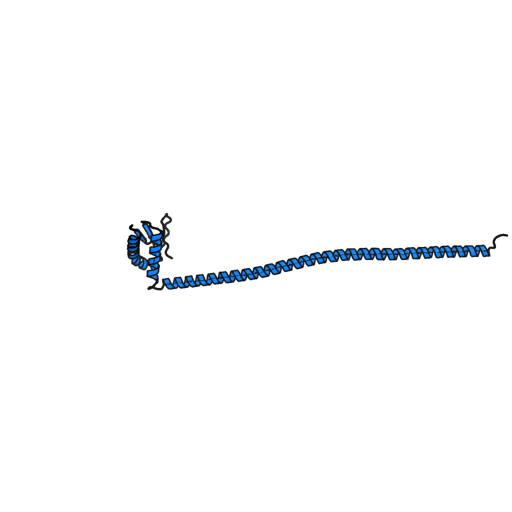9 1.00 41.03 173 ASP A N 1
ATOM 1400 C CA . ASP A 1 173 ? -37.217 19.159 31.334 1.00 41.03 173 ASP A CA 1
ATOM 1401 C C . ASP A 1 173 ? -35.794 19.728 31.382 1.00 41.03 173 ASP A C 1
ATOM 1403 O O . ASP A 1 173 ? -34.900 19.245 32.084 1.00 41.03 173 ASP A O 1
ATOM 1407 N N . SER A 1 174 ? -35.558 20.717 30.528 1.00 40.31 174 SER A N 1
ATOM 1408 C CA . SER A 1 174 ? -34.248 21.227 30.120 1.00 40.31 174 SER A CA 1
ATOM 1409 C C . SER A 1 174 ? -33.627 22.197 31.132 1.00 40.31 174 SER A C 1
ATOM 1411 O O . SER A 1 174 ? -33.150 23.268 30.757 1.00 40.31 174 SER A O 1
ATOM 1413 N N . LEU A 1 175 ? -33.635 21.857 32.420 1.00 41.34 175 LEU A N 1
ATOM 1414 C CA . LEU A 1 175 ? -33.073 22.696 33.477 1.00 41.34 175 LEU A CA 1
ATOM 1415 C C . LEU A 1 175 ? -32.113 21.891 34.351 1.00 41.34 175 LEU A C 1
ATOM 1417 O O . LEU A 1 175 ? -32.506 20.904 34.959 1.00 41.34 175 LEU A O 1
ATOM 1421 N N . TYR A 1 176 ? -30.856 22.346 34.360 1.00 41.69 176 TYR A N 1
ATOM 1422 C CA . TYR A 1 176 ? -29.721 22.041 35.244 1.00 41.69 176 TYR A CA 1
ATOM 1423 C C . TYR A 1 176 ? -30.023 21.211 36.511 1.00 41.69 176 TYR A C 1
ATOM 1425 O O . TYR A 1 176 ? -29.929 21.716 37.629 1.00 41.69 176 TYR A O 1
ATOM 1433 N N . ARG A 1 177 ? -30.346 19.928 36.351 1.00 47.25 177 ARG A N 1
ATOM 1434 C CA . ARG A 1 177 ? -30.421 18.948 37.437 1.00 47.25 177 ARG A CA 1
ATOM 1435 C C . ARG A 1 177 ? -29.492 17.793 37.117 1.00 47.25 177 ARG A C 1
ATOM 1437 O O . ARG A 1 177 ? -29.350 17.401 35.962 1.00 47.25 177 ARG A O 1
ATOM 1444 N N . THR A 1 178 ? -28.821 17.290 38.139 1.00 49.06 178 THR A N 1
ATOM 1445 C CA . THR A 1 178 ? -27.916 16.152 38.032 1.00 49.06 178 THR A CA 1
ATOM 1446 C C . THR A 1 178 ? -28.765 14.884 37.917 1.00 49.06 178 THR A C 1
ATOM 1448 O O . THR A 1 178 ? -29.544 14.562 38.815 1.00 49.06 178 THR A O 1
ATOM 1451 N N . TYR A 1 179 ? -28.689 14.202 36.772 1.00 52.34 179 TYR A N 1
ATOM 1452 C CA . TYR A 1 179 ? -29.531 13.043 36.461 1.00 52.34 179 TYR A CA 1
ATOM 1453 C C . TYR A 1 179 ? -28.763 11.737 36.654 1.00 52.34 179 TYR A C 1
ATOM 1455 O O . TYR A 1 179 ? -27.616 11.613 36.225 1.00 52.34 179 TYR A O 1
ATOM 1463 N N . ILE A 1 180 ? -29.425 10.743 37.248 1.00 58.19 180 ILE A N 1
ATOM 1464 C CA . ILE A 1 180 ? -28.985 9.348 37.187 1.00 58.19 180 ILE A CA 1
ATOM 1465 C C . ILE A 1 180 ? -29.819 8.654 36.106 1.00 58.19 180 ILE A C 1
ATOM 1467 O O . ILE A 1 180 ? -31.001 8.374 36.319 1.00 58.19 180 ILE A O 1
ATOM 1471 N N . GLU A 1 181 ? -29.203 8.376 34.956 1.00 48.91 181 GLU A N 1
ATOM 1472 C CA . GLU A 1 181 ? -29.766 7.492 33.931 1.00 48.91 181 GLU A CA 1
ATOM 1473 C C . GLU A 1 181 ? -29.399 6.041 34.254 1.00 48.91 181 GLU A C 1
ATOM 1475 O O . GLU A 1 181 ? -28.226 5.660 34.229 1.00 48.91 181 GLU A O 1
ATOM 1480 N N . ILE A 1 182 ? -30.404 5.216 34.547 1.00 53.00 182 ILE A N 1
ATOM 1481 C CA . ILE A 1 182 ? -30.234 3.765 34.642 1.00 53.00 182 ILE A CA 1
ATOM 1482 C C . ILE A 1 182 ? -30.852 3.138 33.391 1.00 53.00 182 ILE A C 1
ATOM 1484 O O . ILE A 1 182 ? -32.042 3.314 33.130 1.00 53.00 182 ILE A O 1
ATOM 1488 N N . ILE A 1 183 ? -29.994 2.457 32.620 1.00 45.19 183 ILE A N 1
ATOM 1489 C CA . ILE A 1 183 ? -30.231 1.910 31.268 1.00 45.19 183 ILE A CA 1
ATOM 1490 C C . ILE A 1 183 ? -31.567 1.191 31.124 1.00 45.19 183 ILE A C 1
ATOM 1492 O O . ILE A 1 183 ? -31.841 0.231 31.874 1.00 45.19 183 ILE A O 1
#

Radius of gyration: 55.16 Å; chains: 1; bounding box: 110×36×145 Å

Secondary structure (DSSP, 8-state):
-PPPHHHHHHHHHHHHHHHHHHHHHHHHHHHHHHHHHHHHHHHHHHHHHHHHHHHHHHHHHHHHHHHHHHHHHHHHHHHHHHHHHHHHHHHHHHHHHHHHHHHHHHT-TTTHHHHHHHHHHHHHHHH--SEEEEE--TTTHHHHHHHHHHHHHHHHHHH-SPPEEEEE-S----S---EEE--

Sequence (183 aa):
MGISDNDVQKQLRHMMAFIEQEANEKAEEIDAKAEEEFNIEKGRLVQQQRQKIMEFYEKKEKQVELQRKIQSSNSLNEGRLMCLKAREDHIRNVLEEARMNLSKISGDQARYPSILKGLIMQAMLQLLEKEVTLQCREKDLPLVEKLLPECLDALEKEWGEKTQVCPLTAQLDSLYRTYIEII

InterPro domains:
  IPR002842 V-type ATPase subunit E [PF01991] (18-162)
  IPR002842 V-type ATPase subunit E [PTHR45715] (4-164)
  IPR038495 V-type ATPase subunit E, C-terminal domain superfamily [G3DSA:3.30.2320.30] (93-178)

Organism: Cylicostephanus goldi (NCBI:txid71465)

Foldseek 3Di:
DDDDVVVVVVVVVVVVVVVVVVVVVVVVVVVVVVVVVVVVVVVVVVVVVVVVVVVVVVVVVVVVVVVVVVVVVVVVVVVVVVVVVVVVVVVVVVVVVVVVVVVVQCVDPVRNLVVVLVLVLVVCVVVVDQEAEEEDEPVCVVSCVVSVVVSQVVCCVVNVDGHDYDYDYDDDDPDDDDYDDDD

pLDDT: mean 86.56, std 14.55, range [40.31, 98.19]